Protein AF-A0A7K0GP60-F1 (afdb_monomer)

pLDDT: mean 97.32, std 3.56, range [82.44, 98.81]

Organism: Parabacteroides distasonis (NCBI:txid823)

Foldseek 3Di:
DQDVVLVVLVVLCVVVVDQQVSCVVVVHHSVVSVVSVVVVVVD

InterPro domains:
  IPR000847 LysR, HTH, N-terminal domain [PF00126] (6-42)
  IPR000847 LysR, HTH, N-terminal domain [PR00039] (19-30)
  IPR000847 LysR, HTH, N-terminal domain [PR00039] (30-40)
  IPR000847 LysR, HTH, N-terminal domain [PS50931] (2-43)
  IPR036388 Winged helix-like DNA-binding domain superfamily [G3DSA:1.10.10.10] (1-43)
  IPR036390 Winged helix DNA-binding domain superfamily [SSF46785] (2-42)

Radius of gyra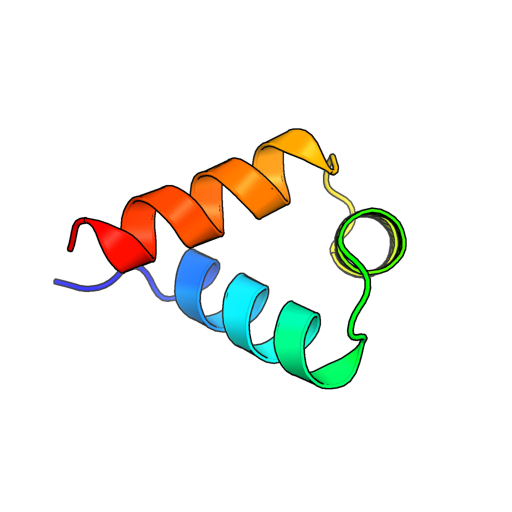tion: 9.37 Å; Cα contacts (8 Å, |Δi|>4): 37; chains: 1; bounding box: 23×16×22 Å

Sequence (43 aa):
MINPLWLNTFKTLVEVGHFTQTAEKLYMTQPGVSQHIKKLEQA

Nearest PDB structures (foldseek):
  4pzj-assembly1_A-2  TM=1.001E+00  e=2.921E-02  Eggerthella lenta DSM 2243
  6m5f-assembly1_C  TM=9.366E-01  e=6.686E-02  Pseudomonas aeruginosa PAO1
  5ydw-assembly1_B-2  TM=9.190E-01  e=1.161E-01  Salmonella enterica subsp. enterica serovar Typhimurium
  5ydw-assembly1_A-2  TM=9.257E-01  e=4.023E-01  Salmonella enterica subsp. enterica serovar Typhimurium
  7trv-assembly1_B  TM=9.386E-01  e=5.681E-01  Yersinia pestis CO92

Mean predicted aligned error: 1.92 Å

Secondary structure (DSSP, 8-state):
---HHHHHHHHHHHHH--HHHHHHHTTS-HHHHHHHHHHHHT-

Solvent-accessible surface area (backbone atoms only — not comparable to full-atom values): 2536 Å² total; per-residue (Å²): 136,87,59,65,68,37,52,51,52,49,54,46,33,68,76,63,71,36,63,61,63,33,10,61,77,67,77,49,50,43,69,55,50,52,50,35,50,55,53,58,76,73,102

Structure (mmCIF, N/CA/C/O backbone):
data_AF-A0A7K0GP60-F1
#
_entry.id   AF-A0A7K0GP60-F1
#
loop_
_atom_site.group_PDB
_atom_site.id
_atom_site.type_symbol
_atom_site.label_atom_id
_atom_site.label_alt_id
_atom_site.label_comp_id
_atom_site.label_asym_id
_atom_site.label_entity_id
_atom_site.label_seq_id
_atom_site.pdbx_PDB_ins_code
_atom_site.Cartn_x
_atom_site.Cartn_y
_atom_site.Cartn_z
_atom_site.occupancy
_atom_site.B_iso_or_equiv
_atom_site.auth_seq_id
_atom_site.auth_comp_id
_atom_site.auth_asym_id
_atom_site.auth_atom_id
_atom_site.pdbx_PDB_model_num
ATOM 1 N N . MET A 1 1 ? 13.827 -6.204 -13.397 1.00 82.44 1 MET A N 1
ATOM 2 C CA . MET A 1 1 ? 13.147 -7.243 -12.588 1.00 82.44 1 MET A CA 1
ATOM 3 C C . MET A 1 1 ? 12.128 -6.546 -11.705 1.00 82.44 1 MET A C 1
ATOM 5 O O . MET A 1 1 ? 12.498 -5.587 -11.041 1.00 82.44 1 MET A O 1
ATOM 9 N N . ILE A 1 2 ? 10.864 -6.962 -11.754 1.00 88.81 2 ILE A N 1
ATOM 10 C CA . ILE A 1 2 ? 9.766 -6.291 -11.040 1.00 88.81 2 ILE A CA 1
ATOM 11 C C . ILE A 1 2 ? 9.811 -6.658 -9.549 1.00 88.81 2 ILE A C 1
ATOM 13 O O . ILE A 1 2 ? 10.060 -7.811 -9.207 1.00 88.81 2 ILE A O 1
ATOM 17 N N . ASN A 1 3 ? 9.575 -5.684 -8.664 1.00 96.06 3 ASN A N 1
ATOM 18 C CA . ASN A 1 3 ? 9.571 -5.892 -7.215 1.00 96.06 3 ASN A CA 1
ATOM 19 C C . ASN A 1 3 ? 8.248 -6.550 -6.748 1.00 96.06 3 ASN 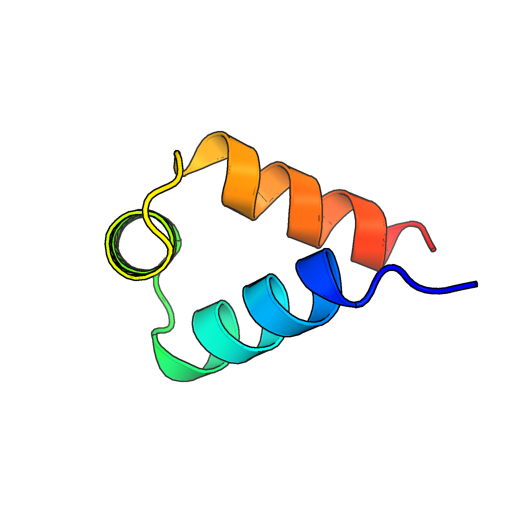A C 1
ATOM 21 O O . ASN A 1 3 ? 7.190 -5.925 -6.884 1.00 96.06 3 ASN A O 1
ATOM 25 N N . PRO A 1 4 ? 8.277 -7.755 -6.140 1.00 96.94 4 PRO A N 1
ATOM 26 C CA . PRO A 1 4 ? 7.070 -8.441 -5.669 1.00 96.94 4 PRO A CA 1
ATOM 27 C C . PRO A 1 4 ? 6.277 -7.664 -4.612 1.00 96.94 4 PRO A C 1
ATOM 29 O O . PRO A 1 4 ? 5.054 -7.777 -4.559 1.00 96.94 4 PRO A O 1
ATOM 32 N N . LEU A 1 5 ? 6.948 -6.844 -3.795 1.00 97.50 5 LEU A N 1
ATOM 33 C CA . LEU A 1 5 ? 6.283 -6.006 -2.800 1.00 97.50 5 LEU A CA 1
ATOM 34 C C . LEU A 1 5 ? 5.353 -4.992 -3.470 1.00 97.50 5 LEU A C 1
ATOM 36 O O . LEU A 1 5 ? 4.229 -4.797 -3.015 1.00 97.50 5 LEU A O 1
ATOM 40 N N . TRP A 1 6 ? 5.795 -4.374 -4.569 1.00 98.25 6 TRP A N 1
ATOM 41 C CA . TRP A 1 6 ? 4.966 -3.404 -5.283 1.00 98.25 6 TRP A CA 1
ATOM 42 C C . TRP A 1 6 ? 3.780 -4.091 -5.956 1.00 98.25 6 TRP A C 1
ATOM 44 O O . TRP A 1 6 ? 2.674 -3.559 -5.912 1.00 98.25 6 TRP A O 1
ATOM 54 N N . LEU A 1 7 ? 3.976 -5.297 -6.502 1.00 98.19 7 LEU A N 1
ATOM 55 C CA . LEU A 1 7 ? 2.884 -6.095 -7.068 1.00 98.19 7 LEU A CA 1
ATOM 56 C C . LEU A 1 7 ? 1.835 -6.465 -6.017 1.00 98.19 7 LEU A C 1
ATOM 58 O O . LEU A 1 7 ? 0.642 -6.371 -6.296 1.00 98.19 7 LEU A O 1
ATOM 62 N N . ASN A 1 8 ? 2.258 -6.833 -4.804 1.00 98.56 8 ASN A N 1
ATOM 63 C CA . ASN A 1 8 ? 1.330 -7.070 -3.702 1.00 98.56 8 ASN A CA 1
ATOM 64 C C . ASN A 1 8 ? 0.546 -5.796 -3.354 1.00 98.56 8 ASN A C 1
ATOM 66 O O . ASN A 1 8 ? -0.674 -5.847 -3.231 1.00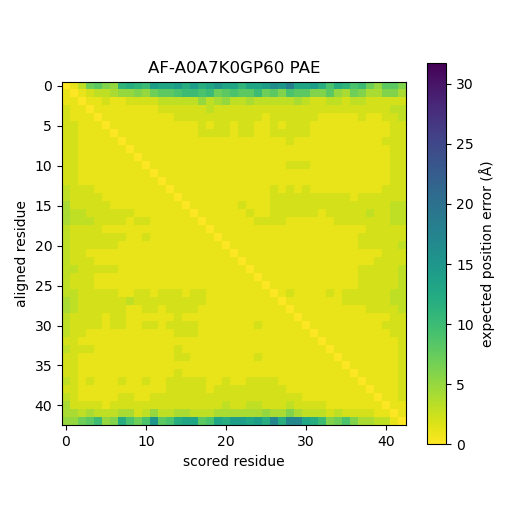 98.56 8 ASN A O 1
ATOM 70 N N . THR A 1 9 ? 1.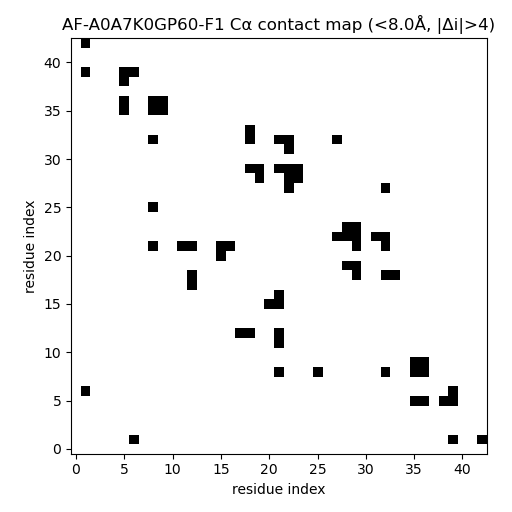219 -4.641 -3.280 1.00 98.69 9 THR A N 1
ATOM 71 C CA . THR A 1 9 ? 0.549 -3.351 -3.059 1.00 98.69 9 THR A CA 1
ATOM 72 C C . THR A 1 9 ? -0.475 -3.035 -4.148 1.00 98.69 9 THR A C 1
ATOM 74 O O . THR A 1 9 ? -1.593 -2.646 -3.823 1.00 98.69 9 THR A O 1
ATOM 77 N N . PHE A 1 10 ? -0.132 -3.234 -5.422 1.00 98.69 10 PHE A N 1
ATOM 78 C CA . PHE A 1 10 ? -1.054 -3.022 -6.538 1.00 98.69 10 PHE A CA 1
ATOM 79 C C . PHE A 1 10 ? -2.253 -3.970 -6.479 1.00 98.69 10 PHE A C 1
ATOM 81 O O . PHE A 1 10 ? -3.390 -3.517 -6.573 1.00 98.69 10 PHE A O 1
ATOM 88 N N . LYS A 1 11 ? -2.018 -5.267 -6.249 1.00 98.69 11 LYS A N 1
ATOM 89 C CA . LYS A 1 11 ? -3.089 -6.257 -6.090 1.00 98.69 11 LYS A CA 1
ATOM 90 C C . LYS A 1 11 ? -4.064 -5.841 -4.984 1.00 98.69 11 LYS A C 1
ATOM 92 O O . LYS A 1 11 ? -5.266 -5.784 -5.223 1.00 98.69 11 LYS A O 1
ATOM 97 N N . THR A 1 12 ? -3.558 -5.506 -3.796 1.00 98.75 12 THR A N 1
ATOM 98 C CA . THR A 1 12 ? -4.408 -5.068 -2.678 1.00 98.75 12 THR A CA 1
ATOM 99 C C . THR A 1 12 ? -5.125 -3.754 -2.985 1.00 98.75 12 THR A C 1
ATOM 101 O O . THR A 1 12 ? -6.290 -3.608 -2.625 1.00 98.75 12 THR A O 1
ATOM 104 N N . LEU A 1 13 ? -4.473 -2.814 -3.679 1.00 98.81 13 LEU A N 1
ATOM 105 C CA . LEU A 1 13 ? -5.103 -1.561 -4.095 1.00 98.81 13 LEU A CA 1
ATOM 106 C C . LEU A 1 13 ? -6.282 -1.802 -5.043 1.00 98.81 13 LEU A C 1
ATOM 108 O O . LEU A 1 13 ? -7.313 -1.160 -4.880 1.00 98.81 13 LEU A O 1
ATOM 112 N N . VAL A 1 14 ? -6.158 -2.728 -5.996 1.00 98.69 14 VAL A N 1
ATOM 113 C CA . VAL A 1 14 ? -7.251 -3.094 -6.914 1.00 98.69 14 VAL A CA 1
ATOM 114 C C . VAL A 1 14 ? -8.411 -3.758 -6.167 1.00 98.69 14 VAL A C 1
ATOM 116 O O . VAL A 1 14 ? -9.566 -3.469 -6.461 1.00 98.69 14 VAL A O 1
ATOM 119 N N . GLU A 1 15 ? -8.124 -4.606 -5.177 1.00 98.69 15 GLU A N 1
ATOM 120 C CA . GLU A 1 15 ? -9.152 -5.249 -4.344 1.00 98.69 15 GLU A CA 1
ATOM 121 C C . GLU A 1 15 ? -9.901 -4.260 -3.435 1.00 98.69 15 GLU A C 1
ATOM 123 O O . GLU A 1 15 ? -11.087 -4.443 -3.174 1.00 98.69 15 GLU A O 1
ATOM 128 N N . VAL A 1 16 ? -9.214 -3.237 -2.914 1.00 98.44 16 VAL A N 1
ATOM 129 C CA . VAL A 1 16 ? -9.791 -2.263 -1.969 1.00 98.44 16 VAL A CA 1
ATOM 130 C C . VAL A 1 16 ? -10.395 -1.048 -2.681 1.00 98.44 16 VAL A C 1
ATOM 132 O O . VAL A 1 16 ? -11.392 -0.501 -2.223 1.00 98.44 16 VAL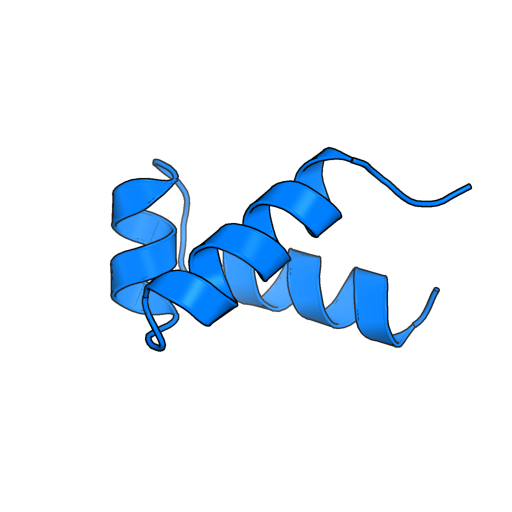 A O 1
ATOM 135 N N . GLY A 1 17 ? -9.786 -0.585 -3.774 1.00 98.44 17 GLY A N 1
ATOM 136 C CA . GLY A 1 17 ? -10.217 0.593 -4.535 1.00 98.44 17 GLY A CA 1
ATOM 137 C C . GLY A 1 17 ? -9.928 1.945 -3.869 1.00 98.44 17 GLY A C 1
ATOM 138 O O . GLY A 1 17 ? -10.326 2.981 -4.396 1.00 98.44 17 GLY A O 1
ATOM 139 N N . HIS A 1 18 ? -9.235 1.972 -2.724 1.00 98.56 18 HIS A N 1
ATOM 140 C CA . HIS A 1 18 ? -8.967 3.200 -1.971 1.00 98.56 18 HIS A CA 1
ATOM 141 C C . HIS A 1 18 ? -7.549 3.221 -1.385 1.00 98.56 18 HIS A C 1
ATOM 143 O O . HIS A 1 18 ? -7.170 2.347 -0.603 1.00 98.56 18 HIS A O 1
ATOM 149 N N . PHE A 1 19 ? -6.766 4.258 -1.697 1.00 98.50 19 PHE A N 1
ATOM 150 C CA . PHE A 1 19 ? -5.351 4.347 -1.308 1.00 98.50 19 PHE A CA 1
ATOM 151 C C . PHE A 1 19 ? -5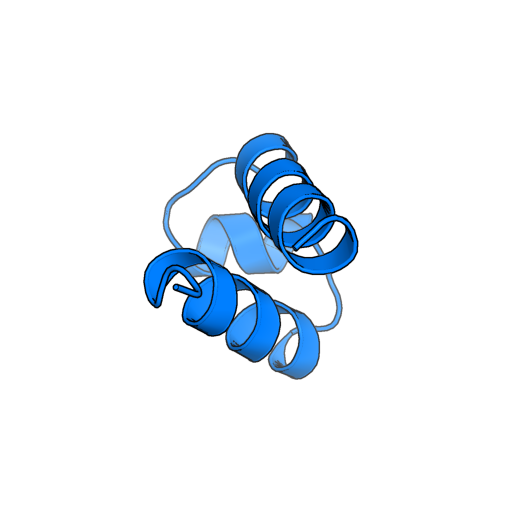.131 4.371 0.212 1.00 98.50 19 PHE A C 1
ATOM 153 O O . PHE A 1 19 ? -4.280 3.641 0.712 1.00 98.50 19 PHE A O 1
ATOM 160 N N . THR A 1 20 ? -5.902 5.169 0.960 1.00 98.69 20 THR A N 1
ATOM 161 C CA . THR A 1 20 ? -5.773 5.237 2.430 1.00 98.69 20 THR A CA 1
ATOM 162 C C . THR A 1 20 ? -6.111 3.905 3.103 1.00 98.69 20 THR A C 1
ATOM 164 O O . THR A 1 20 ? -5.294 3.387 3.853 1.00 98.69 20 THR A O 1
ATOM 167 N N . GLN A 1 21 ? -7.249 3.290 2.762 1.00 98.75 21 GLN A N 1
ATOM 168 C CA . GLN A 1 21 ? -7.641 1.981 3.303 1.00 98.75 21 GLN A CA 1
ATOM 169 C C . GLN A 1 21 ? -6.661 0.866 2.903 1.00 98.75 21 GLN A C 1
ATOM 171 O O . GLN A 1 21 ? -6.390 -0.042 3.681 1.00 98.75 21 GLN A O 1
ATOM 176 N N . THR A 1 22 ? -6.078 0.941 1.702 1.00 98.81 22 THR A N 1
ATOM 177 C CA . THR A 1 22 ? -5.016 0.014 1.278 1.00 98.81 22 THR A CA 1
ATOM 178 C C . THR A 1 22 ? -3.787 0.143 2.173 1.00 98.81 22 THR A C 1
ATOM 180 O O . THR A 1 22 ? -3.204 -0.863 2.566 1.00 98.81 22 THR A O 1
ATOM 183 N N . ALA A 1 23 ? -3.404 1.373 2.519 1.00 98.75 23 ALA A N 1
ATOM 184 C CA . ALA A 1 23 ? -2.273 1.634 3.397 1.00 98.75 23 ALA A CA 1
ATOM 185 C C . ALA A 1 23 ? -2.505 1.074 4.807 1.00 98.75 23 ALA A C 1
ATOM 187 O O . ALA A 1 23 ? -1.630 0.395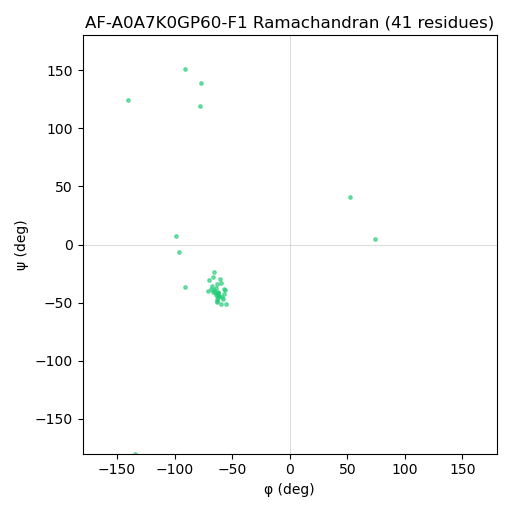 5.338 1.00 98.75 23 ALA A O 1
ATOM 188 N N . GLU A 1 24 ? -3.706 1.267 5.358 1.00 98.69 24 GLU A N 1
ATOM 189 C CA . GLU A 1 24 ? -4.125 0.672 6.634 1.00 98.69 24 GLU A CA 1
ATOM 190 C C . GLU A 1 24 ? -4.044 -0.862 6.592 1.00 98.69 24 GLU A C 1
ATOM 192 O O . GLU A 1 24 ? -3.448 -1.477 7.474 1.00 98.69 24 GLU A O 1
ATOM 197 N N . LYS A 1 25 ? -4.567 -1.483 5.525 1.00 98.56 25 LYS A N 1
ATOM 198 C CA . LYS A 1 25 ? -4.586 -2.945 5.343 1.00 98.56 25 LYS A CA 1
ATOM 199 C C . LYS A 1 25 ? -3.189 -3.553 5.171 1.00 98.56 25 LYS A C 1
ATOM 201 O O . LYS A 1 25 ? -2.982 -4.718 5.498 1.00 98.56 25 LYS A O 1
ATOM 206 N N . LEU A 1 26 ? -2.244 -2.774 4.646 1.00 98.62 26 LEU A N 1
ATOM 207 C CA . LEU A 1 26 ? -0.847 -3.167 4.444 1.00 98.62 26 LEU A CA 1
ATOM 208 C C . LEU A 1 26 ? 0.093 -2.665 5.549 1.00 98.62 26 LEU A C 1
ATOM 210 O O . LEU A 1 26 ? 1.306 -2.819 5.413 1.00 98.62 26 LEU A O 1
ATOM 214 N N . TYR A 1 27 ? -0.439 -2.076 6.625 1.00 98.38 27 TYR A N 1
ATOM 215 C CA . TYR A 1 27 ? 0.343 -1.523 7.737 1.00 98.38 27 TYR A CA 1
ATOM 216 C C . TYR A 1 27 ? 1.439 -0.548 7.275 1.00 98.38 27 TYR A C 1
ATOM 218 O O . TYR A 1 27 ? 2.569 -0.560 7.765 1.00 98.38 27 TYR A O 1
ATOM 226 N N . MET A 1 28 ? 1.107 0.299 6.301 1.00 98.50 28 MET A N 1
ATOM 227 C CA . MET A 1 28 ? 2.005 1.302 5.737 1.00 98.50 28 MET A CA 1
ATOM 228 C C . MET A 1 28 ? 1.302 2.655 5.594 1.00 98.50 28 MET A C 1
ATOM 230 O O . MET A 1 28 ? 0.136 2.817 5.941 1.00 98.50 28 MET A O 1
ATOM 234 N N . THR A 1 29 ? 2.011 3.662 5.087 1.00 98.75 29 THR A N 1
ATOM 235 C CA . THR A 1 29 ? 1.437 4.993 4.860 1.00 98.75 29 THR A CA 1
ATOM 236 C C . THR A 1 29 ? 0.863 5.117 3.452 1.00 98.75 29 THR A C 1
ATOM 238 O O . THR A 1 29 ? 1.354 4.502 2.502 1.00 98.75 29 THR A O 1
ATOM 241 N N . GLN A 1 30 ? -0.163 5.955 3.297 1.00 98.69 30 GLN A N 1
ATOM 242 C CA . GLN A 1 30 ? -0.775 6.218 1.994 1.00 98.69 30 GLN A CA 1
ATOM 243 C C . GLN A 1 30 ? 0.238 6.738 0.950 1.00 98.69 30 GLN A C 1
ATOM 245 O O . GLN A 1 30 ? 0.239 6.202 -0.162 1.00 98.69 30 GLN A O 1
ATOM 250 N N . PRO A 1 31 ? 1.174 7.659 1.279 1.00 98.81 31 PRO A N 1
ATOM 251 C CA . PRO A 1 31 ? 2.242 8.040 0.354 1.00 98.81 31 PRO A CA 1
ATOM 252 C C . PRO A 1 31 ? 3.143 6.871 -0.060 1.00 98.81 31 PRO A C 1
ATOM 254 O O . PRO A 1 31 ? 3.599 6.831 -1.202 1.00 98.81 31 PRO A O 1
ATOM 257 N N . GLY A 1 32 ? 3.380 5.900 0.829 1.00 98.62 32 GLY A N 1
ATOM 258 C CA . GLY A 1 32 ? 4.125 4.688 0.496 1.00 98.62 32 GLY A CA 1
ATOM 259 C C . GLY A 1 32 ? 3.398 3.828 -0.543 1.00 98.62 32 GLY A C 1
ATOM 260 O O . GLY A 1 32 ? 4.030 3.351 -1.485 1.00 98.62 32 GLY A O 1
ATOM 261 N N . VAL A 1 33 ? 2.069 3.695 -0.429 1.00 98.69 33 VAL A N 1
ATOM 262 C CA . VAL A 1 33 ? 1.241 3.022 -1.446 1.00 98.69 33 VAL A CA 1
ATOM 263 C C . VAL A 1 33 ? 1.382 3.742 -2.786 1.00 98.69 33 VAL A C 1
ATOM 265 O O . VAL A 1 33 ? 1.748 3.111 -3.776 1.00 98.69 33 VAL A O 1
ATOM 268 N N . SER A 1 34 ? 1.191 5.066 -2.818 1.00 98.75 34 SER A N 1
ATOM 269 C CA . SER A 1 34 ? 1.363 5.864 -4.041 1.00 98.75 34 SER A CA 1
ATOM 270 C C . SER A 1 34 ? 2.755 5.707 -4.653 1.00 98.75 34 SER A C 1
ATOM 272 O O . SER A 1 34 ? 2.893 5.616 -5.872 1.00 98.75 34 SER A O 1
ATOM 274 N N . GLN A 1 35 ? 3.800 5.640 -3.825 1.00 98.62 35 GLN A N 1
ATOM 275 C CA . GLN A 1 35 ? 5.165 5.447 -4.302 1.00 98.62 35 GLN A CA 1
ATOM 276 C C . GLN A 1 35 ? 5.362 4.066 -4.939 1.00 98.62 35 GLN A C 1
ATOM 278 O O . GLN A 1 35 ? 6.038 3.971 -5.962 1.00 98.62 35 GLN A O 1
ATOM 283 N N . HIS A 1 36 ? 4.793 3.004 -4.364 1.00 98.38 36 HIS A N 1
ATOM 284 C CA . HIS A 1 36 ? 4.857 1.661 -4.947 1.00 98.38 36 HIS A CA 1
ATOM 285 C C . HIS A 1 36 ? 4.182 1.613 -6.322 1.00 98.38 36 HIS A C 1
ATOM 287 O O . HIS A 1 36 ? 4.770 1.072 -7.256 1.00 98.38 36 HIS A O 1
ATOM 293 N N . ILE A 1 37 ? 3.005 2.233 -6.466 1.00 98.44 37 ILE A N 1
ATOM 294 C CA . ILE A 1 37 ? 2.297 2.306 -7.753 1.00 98.44 37 ILE A CA 1
ATOM 295 C C . ILE A 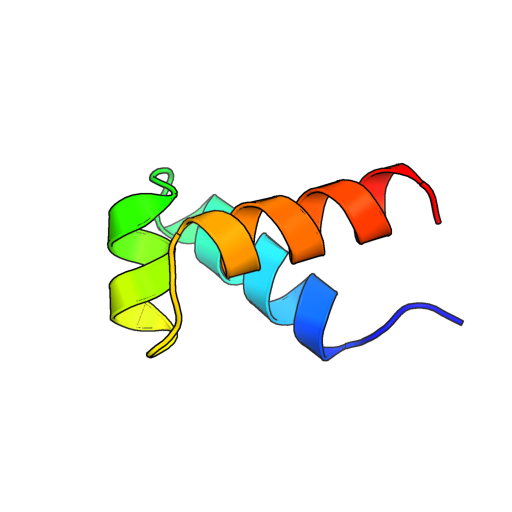1 37 ? 3.111 3.086 -8.781 1.00 98.44 37 ILE A C 1
ATOM 297 O O . ILE A 1 37 ? 3.390 2.567 -9.855 1.00 98.44 37 ILE A O 1
ATOM 301 N N . LYS A 1 38 ? 3.609 4.272 -8.415 1.00 98.19 38 LYS A N 1
ATOM 302 C CA . LYS A 1 38 ? 4.431 5.088 -9.315 1.00 98.19 38 LYS A CA 1
ATOM 303 C C . LYS A 1 38 ? 5.674 4.346 -9.810 1.00 98.19 38 LYS A C 1
ATOM 305 O O . LYS A 1 38 ? 6.068 4.495 -10.960 1.00 98.19 38 LYS A O 1
ATOM 310 N N . LYS A 1 39 ? 6.310 3.545 -8.949 1.00 97.69 39 LYS A N 1
ATOM 311 C CA . LYS A 1 39 ? 7.470 2.735 -9.343 1.00 97.69 39 LYS A CA 1
ATOM 312 C C . LYS A 1 39 ? 7.098 1.588 -10.286 1.00 97.69 39 LYS A C 1
ATOM 314 O O . LYS A 1 39 ? 7.930 1.230 -11.106 1.00 97.69 39 LYS A O 1
ATOM 319 N N . LEU A 1 40 ? 5.890 1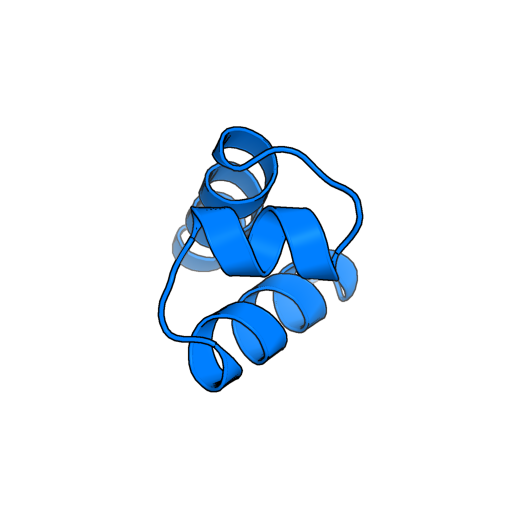.027 -10.185 1.00 97.19 40 LEU A N 1
ATOM 320 C CA . LEU A 1 40 ? 5.386 0.044 -11.152 1.00 97.19 40 LEU A CA 1
ATOM 321 C C . LEU A 1 40 ? 5.054 0.677 -12.505 1.00 97.19 40 LEU A C 1
ATOM 323 O O . LEU A 1 40 ? 5.358 0.080 -13.526 1.00 97.19 40 LEU A O 1
ATOM 327 N N . GLU A 1 41 ? 4.469 1.875 -12.519 1.00 96.56 41 GLU A N 1
ATOM 328 C CA . GLU A 1 41 ? 4.132 2.605 -13.754 1.00 96.56 41 GLU A CA 1
ATOM 329 C C . GLU A 1 41 ? 5.370 3.030 -14.562 1.00 96.56 41 GLU A C 1
ATOM 331 O O . GLU A 1 41 ? 5.279 3.265 -15.762 1.00 96.56 41 GLU A O 1
ATOM 336 N N . GLN A 1 42 ? 6.521 3.161 -13.897 1.00 94.25 42 GLN A N 1
ATOM 337 C CA . GLN A 1 42 ? 7.798 3.563 -14.494 1.00 94.25 42 GLN A CA 1
ATOM 338 C C . GLN A 1 42 ? 8.705 2.383 -14.879 1.00 94.25 42 GLN A C 1
ATOM 340 O O . GLN A 1 42 ? 9.789 2.622 -15.416 1.00 94.25 42 GLN A O 1
ATOM 345 N N . ALA A 1 43 ? 8.321 1.152 -14.529 1.00 83.75 43 ALA A N 1
ATOM 346 C CA . ALA A 1 43 ? 9.138 -0.052 -14.691 1.00 83.75 43 ALA A CA 1
ATOM 347 C C . ALA A 1 43 ? 8.993 -0.716 -16.065 1.00 83.75 43 ALA A C 1
ATOM 349 O O . ALA A 1 43 ? 7.950 -0.524 -16.727 1.00 83.75 43 ALA A O 1
#